Protein AF-A0A1I0EXY7-F1 (afdb_monomer_lite)

Foldseek 3Di:
DDLVVLLLVQLVVVCCVVCDVPRDDVVNSPDDDDADDPRVVVSVVSSCVSCVVVVHDDDDPVRVVVVVVCVVCVVVVVVVVVVVVVPDPDDD

Organism: NCBI:txid568860

Structure (mmCIF, N/CA/C/O backbone):
data_AF-A0A1I0EXY7-F1
#
_entry.id   AF-A0A1I0EXY7-F1
#
loop_
_atom_site.group_PDB
_atom_site.id
_atom_site.type_symbol
_atom_site.label_atom_id
_atom_site.label_alt_id
_atom_site.label_comp_id
_atom_site.label_asym_id
_atom_site.label_entity_id
_atom_site.label_seq_id
_atom_site.pdbx_PDB_ins_code
_atom_site.Cartn_x
_atom_site.Cartn_y
_atom_site.Cartn_z
_atom_site.occupancy
_atom_site.B_iso_or_equiv
_atom_site.auth_seq_id
_atom_site.auth_comp_id
_atom_site.auth_asym_id
_atom_site.auth_atom_id
_atom_site.pdbx_PDB_model_num
ATOM 1 N N . MET A 1 1 ? -1.708 14.989 0.595 1.00 66.56 1 MET A N 1
ATOM 2 C CA . MET A 1 1 ? -0.928 13.900 -0.011 1.00 66.56 1 MET A CA 1
ATOM 3 C C . MET A 1 1 ? -1.776 12.641 0.045 1.00 66.56 1 MET A C 1
ATOM 5 O O . MET A 1 1 ? -2.248 12.311 1.128 1.00 66.56 1 MET A O 1
ATOM 9 N N . THR A 1 2 ? -2.065 12.020 -1.093 1.00 79.00 2 THR A N 1
ATOM 10 C CA . THR A 1 2 ? -2.916 10.825 -1.201 1.00 79.00 2 THR A CA 1
ATOM 11 C C . THR A 1 2 ? -2.099 9.539 -0.990 1.00 79.00 2 THR A C 1
ATOM 13 O O . THR A 1 2 ? -0.871 9.566 -1.100 1.00 79.00 2 THR A O 1
ATOM 16 N N . PRO A 1 3 ? -2.743 8.389 -0.715 1.00 71.25 3 PRO A N 1
ATOM 17 C CA . PRO A 1 3 ? -2.051 7.098 -0.642 1.00 71.25 3 PRO A CA 1
ATOM 18 C C . PRO A 1 3 ? -1.282 6.750 -1.926 1.00 71.25 3 PRO A C 1
ATOM 20 O O . PRO A 1 3 ? -0.179 6.218 -1.861 1.00 71.25 3 PRO A O 1
ATOM 23 N N . ALA A 1 4 ? -1.831 7.100 -3.093 1.00 69.00 4 ALA A N 1
ATOM 24 C CA . ALA A 1 4 ? -1.178 6.881 -4.382 1.00 69.00 4 ALA A CA 1
ATOM 25 C C . ALA A 1 4 ? 0.109 7.714 -4.523 1.00 69.00 4 ALA A C 1
ATOM 27 O O . ALA A 1 4 ? 1.142 7.179 -4.916 1.00 69.00 4 ALA A O 1
ATOM 28 N N . GLU A 1 5 ? 0.073 8.986 -4.114 1.00 74.62 5 GLU A N 1
ATOM 29 C CA . GLU A 1 5 ? 1.243 9.879 -4.123 1.00 74.62 5 GLU A CA 1
ATOM 30 C C . GLU A 1 5 ? 2.357 9.391 -3.176 1.00 74.62 5 GLU A C 1
ATOM 32 O O . GLU A 1 5 ? 3.542 9.575 -3.453 1.00 74.62 5 GLU A O 1
ATOM 37 N N . LEU A 1 6 ? 1.997 8.739 -2.064 1.00 73.88 6 LEU A N 1
ATOM 38 C CA . LEU A 1 6 ? 2.950 8.124 -1.134 1.00 73.88 6 LEU A CA 1
ATOM 39 C C . LEU A 1 6 ? 3.651 6.901 -1.734 1.00 73.88 6 LEU A C 1
ATOM 41 O O . LEU A 1 6 ? 4.873 6.788 -1.627 1.00 73.88 6 LEU A O 1
ATOM 45 N N . ILE A 1 7 ? 2.891 6.017 -2.385 1.00 74.12 7 ILE A N 1
ATOM 46 C CA . ILE A 1 7 ? 3.434 4.849 -3.091 1.00 74.12 7 ILE A CA 1
ATOM 47 C C . ILE A 1 7 ? 4.360 5.304 -4.221 1.00 74.12 7 ILE A C 1
ATOM 49 O O . ILE A 1 7 ? 5.488 4.824 -4.325 1.00 74.12 7 ILE A O 1
ATOM 53 N N . GLU A 1 8 ? 3.905 6.254 -5.041 1.00 78.50 8 GLU A N 1
ATOM 54 C CA . GLU A 1 8 ? 4.681 6.798 -6.156 1.00 78.50 8 GLU A CA 1
ATOM 55 C C . GLU A 1 8 ? 6.009 7.387 -5.667 1.00 78.50 8 GLU A C 1
ATOM 57 O O . GLU A 1 8 ? 7.075 7.061 -6.197 1.00 78.50 8 GLU A O 1
ATOM 62 N N . LYS A 1 9 ? 5.967 8.190 -4.597 1.00 81.00 9 LYS A N 1
ATOM 63 C CA . LYS A 1 9 ? 7.164 8.768 -3.980 1.00 81.00 9 LYS A CA 1
ATOM 64 C C . LYS A 1 9 ? 8.127 7.694 -3.464 1.00 81.00 9 LYS A C 1
ATOM 66 O O . LYS A 1 9 ? 9.330 7.804 -3.701 1.00 81.00 9 LYS A O 1
ATOM 71 N N . ALA A 1 10 ? 7.623 6.670 -2.776 1.00 77.38 10 ALA A N 1
ATOM 72 C CA . ALA A 1 10 ? 8.445 5.596 -2.217 1.00 77.38 10 ALA A CA 1
ATOM 73 C C . ALA A 1 10 ? 9.112 4.741 -3.310 1.00 77.38 10 ALA A C 1
ATOM 75 O O . ALA A 1 10 ? 10.308 4.453 -3.231 1.00 77.38 10 ALA A O 1
ATOM 76 N N . LEU A 1 11 ? 8.370 4.397 -4.367 1.00 76.31 11 LEU A N 1
ATOM 77 C CA . LEU A 1 11 ? 8.897 3.672 -5.525 1.00 76.31 11 LEU A CA 1
ATOM 78 C C . LEU A 1 11 ? 9.951 4.490 -6.276 1.00 76.31 11 LEU A C 1
ATOM 80 O O . LEU A 1 11 ? 11.012 3.962 -6.617 1.00 76.31 11 LEU A O 1
ATOM 84 N N . ARG A 1 12 ? 9.693 5.787 -6.493 1.00 77.50 12 ARG A N 1
ATOM 85 C CA . ARG A 1 12 ? 10.631 6.697 -7.164 1.00 77.50 12 ARG A CA 1
ATOM 86 C C . ARG A 1 12 ? 11.950 6.801 -6.396 1.00 77.50 12 ARG A C 1
ATOM 88 O O . ARG A 1 12 ? 13.018 6.717 -7.005 1.00 77.50 12 ARG A O 1
ATOM 95 N N . GLU A 1 13 ? 11.890 6.932 -5.072 1.00 82.69 13 GLU A N 1
ATOM 96 C CA . GLU A 1 13 ? 13.085 6.975 -4.223 1.00 82.69 13 GLU A CA 1
ATOM 97 C C . GLU A 1 13 ? 13.855 5.648 -4.260 1.00 82.69 13 GLU A C 1
ATOM 99 O O . GLU A 1 13 ? 15.069 5.642 -4.466 1.00 82.69 13 GLU A O 1
ATOM 104 N N . HIS A 1 14 ? 13.165 4.509 -4.153 1.00 75.69 14 HIS A N 1
ATOM 105 C CA . HIS A 1 14 ? 13.819 3.202 -4.214 1.00 75.69 14 HIS A CA 1
ATOM 106 C C . HIS A 1 14 ? 14.532 2.962 -5.551 1.00 75.69 14 HIS A C 1
ATOM 108 O O . HIS A 1 14 ? 15.694 2.552 -5.573 1.00 75.69 14 HIS A O 1
ATOM 114 N N . LEU A 1 15 ? 13.870 3.256 -6.673 1.00 74.44 15 LEU A N 1
ATOM 115 C CA . LEU A 1 15 ? 14.462 3.120 -8.004 1.00 74.44 15 LEU A CA 1
ATOM 116 C C . LEU A 1 15 ? 15.687 4.024 -8.173 1.00 74.44 15 LEU A C 1
ATOM 118 O O . LEU A 1 15 ? 16.708 3.587 -8.709 1.00 74.44 15 LEU A O 1
ATOM 122 N N . ARG A 1 16 ? 15.626 5.255 -7.655 1.00 73.38 16 ARG A N 1
ATOM 123 C CA . ARG A 1 16 ? 16.753 6.196 -7.652 1.00 73.38 16 ARG A CA 1
ATOM 124 C C . ARG A 1 16 ? 17.950 5.668 -6.857 1.00 73.38 16 ARG A C 1
ATOM 126 O O . ARG A 1 16 ? 19.091 5.848 -7.289 1.00 73.38 16 ARG A O 1
ATOM 133 N N . LEU A 1 17 ? 17.706 5.023 -5.715 1.00 75.06 17 LEU A N 1
ATOM 134 C CA . LE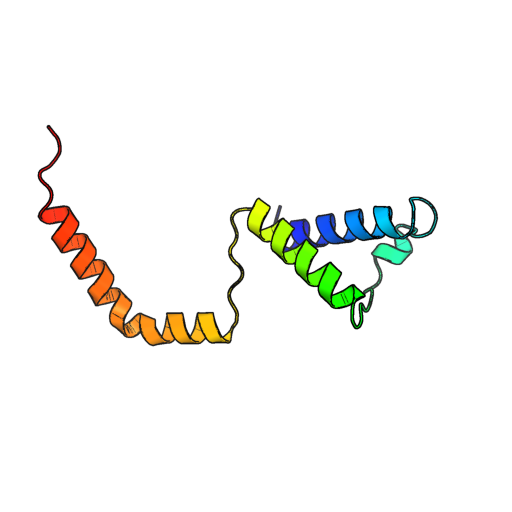U A 1 17 ? 18.749 4.394 -4.899 1.00 75.06 17 LEU A CA 1
ATOM 135 C C . LEU A 1 17 ? 19.361 3.174 -5.601 1.00 75.06 17 LEU A C 1
ATOM 137 O O . LEU A 1 17 ? 20.581 3.021 -5.590 1.00 75.06 17 LEU A O 1
ATOM 141 N N . ARG A 1 18 ? 18.539 2.336 -6.246 1.00 71.50 18 ARG A N 1
ATOM 142 C CA . ARG A 1 18 ? 18.979 1.075 -6.868 1.00 71.50 18 ARG A CA 1
ATOM 143 C C . ARG A 1 18 ? 19.727 1.270 -8.187 1.00 71.50 18 ARG A C 1
ATOM 145 O O . ARG A 1 18 ? 20.741 0.621 -8.416 1.00 71.50 18 ARG A O 1
ATOM 152 N N . LEU A 1 19 ? 19.237 2.162 -9.046 1.00 67.81 19 LEU A N 1
ATOM 153 C CA . LEU A 1 19 ? 19.827 2.440 -10.363 1.00 67.81 19 LEU A CA 1
ATOM 154 C C . LEU A 1 19 ? 20.924 3.518 -10.290 1.00 67.81 19 LEU A C 1
ATOM 156 O O . LEU A 1 19 ? 21.628 3.779 -11.264 1.00 67.81 19 LEU A O 1
ATOM 160 N N . GLY A 1 20 ? 21.110 4.119 -9.112 1.00 61.44 20 GLY A N 1
ATOM 161 C CA . GLY A 1 20 ? 22.037 5.216 -8.883 1.00 61.44 20 GLY A CA 1
ATOM 162 C C . GLY A 1 20 ? 21.513 6.532 -9.461 1.00 61.44 20 GLY A C 1
ATOM 163 O O . GLY A 1 20 ? 20.861 6.575 -10.503 1.00 61.44 20 GLY A O 1
ATOM 164 N N . LYS A 1 21 ? 21.861 7.651 -8.808 1.00 57.59 21 LYS A N 1
ATOM 165 C CA . LYS A 1 21 ? 21.414 9.026 -9.133 1.00 57.59 21 LYS A CA 1
ATOM 166 C C . LYS A 1 21 ? 21.639 9.483 -10.594 1.00 57.59 21 LYS A C 1
ATOM 168 O O . LYS A 1 21 ? 21.236 10.592 -10.925 1.00 57.59 21 LYS A O 1
ATOM 173 N N . ARG A 1 22 ? 22.311 8.690 -11.439 1.00 54.97 22 ARG A N 1
ATOM 174 C CA . ARG A 1 22 ? 22.664 9.008 -12.834 1.00 54.97 22 ARG A CA 1
ATOM 175 C C . ARG A 1 22 ? 21.943 8.174 -13.902 1.00 54.97 22 ARG A C 1
ATOM 177 O O . ARG A 1 22 ? 21.987 8.590 -15.053 1.00 54.97 22 ARG A O 1
ATOM 184 N N . ALA A 1 23 ? 21.312 7.041 -13.574 1.00 54.56 23 ALA A N 1
ATOM 185 C CA . ALA A 1 23 ? 20.757 6.142 -14.600 1.00 54.56 23 ALA A CA 1
ATOM 186 C C . ALA A 1 23 ? 19.266 6.365 -14.909 1.00 54.56 23 ALA A C 1
ATOM 188 O O . ALA A 1 23 ? 18.791 5.934 -15.955 1.00 54.56 23 ALA A O 1
ATOM 189 N N . LEU A 1 24 ? 18.535 7.056 -14.031 1.00 59.81 24 LEU A N 1
ATOM 190 C CA . LEU A 1 24 ? 17.133 7.421 -14.237 1.00 59.81 24 LEU A CA 1
ATOM 191 C C . LEU A 1 24 ? 17.014 8.936 -14.359 1.00 59.81 24 LEU A C 1
ATOM 193 O O . LEU A 1 24 ? 17.223 9.660 -13.386 1.00 59.81 24 LEU A O 1
ATOM 197 N N . THR A 1 25 ? 16.686 9.412 -15.557 1.00 64.56 25 THR A N 1
ATOM 198 C CA . THR A 1 25 ? 16.242 10.795 -15.762 1.00 64.56 25 THR A CA 1
ATOM 199 C C . THR A 1 25 ? 14.774 10.921 -15.354 1.00 64.56 25 THR A C 1
ATOM 201 O O . THR A 1 25 ? 14.034 9.938 -15.404 1.00 64.56 25 THR A O 1
ATOM 204 N N . ASP A 1 26 ? 14.318 12.118 -14.973 1.00 62.88 26 ASP A N 1
ATOM 205 C CA . ASP A 1 26 ? 12.909 12.336 -14.600 1.00 62.88 26 ASP A CA 1
ATOM 206 C C . ASP A 1 26 ? 11.944 11.891 -15.718 1.00 62.88 26 ASP A C 1
ATOM 208 O O . ASP A 1 26 ? 10.920 11.274 -15.447 1.00 62.88 26 ASP A O 1
ATOM 212 N N . ALA A 1 27 ? 12.356 12.030 -16.984 1.00 59.22 27 ALA A N 1
ATOM 213 C CA . ALA A 1 27 ? 11.621 11.548 -18.156 1.00 59.22 27 ALA A CA 1
ATOM 214 C C . ALA A 1 27 ? 11.474 10.011 -18.251 1.00 59.22 27 ALA A C 1
ATOM 216 O O . ALA A 1 27 ? 10.607 9.518 -18.974 1.00 59.22 27 ALA A O 1
ATOM 217 N N . MET A 1 28 ? 12.331 9.238 -17.577 1.00 61.47 28 MET A N 1
ATOM 218 C CA . MET A 1 28 ? 12.211 7.776 -17.482 1.00 61.47 28 MET A CA 1
ATOM 219 C C . MET A 1 28 ? 11.300 7.348 -16.331 1.00 61.47 28 MET A C 1
ATOM 221 O O . MET A 1 28 ? 10.690 6.287 -16.415 1.00 61.47 28 MET A O 1
ATOM 225 N N . LEU A 1 29 ? 11.196 8.170 -15.285 1.00 63.31 29 LEU A N 1
ATOM 226 C CA . LEU A 1 29 ? 10.296 7.947 -14.153 1.00 63.31 29 LEU A CA 1
ATOM 227 C C . LEU A 1 29 ? 8.840 8.309 -14.483 1.00 63.31 29 LEU A C 1
ATOM 229 O O . LEU A 1 29 ? 7.933 7.782 -13.850 1.00 63.31 29 LEU A O 1
ATOM 233 N N . ASP A 1 30 ? 8.621 9.156 -15.490 1.00 63.25 30 ASP A N 1
ATOM 234 C CA . ASP A 1 30 ? 7.282 9.518 -15.975 1.00 63.25 30 ASP A CA 1
ATOM 235 C C . ASP A 1 30 ? 6.691 8.483 -16.953 1.00 63.25 30 ASP A C 1
ATOM 237 O O . ASP A 1 30 ? 5.544 8.602 -17.387 1.00 63.25 30 ASP A O 1
ATOM 241 N N . LYS A 1 31 ? 7.458 7.446 -17.312 1.00 60.97 31 LYS A N 1
ATOM 242 C CA . LYS A 1 31 ? 6.962 6.316 -18.105 1.00 60.97 31 LYS A CA 1
ATOM 243 C C . LYS A 1 31 ? 6.549 5.171 -17.181 1.00 60.97 31 LYS A C 1
ATOM 245 O O . LYS A 1 31 ? 7.243 4.914 -16.201 1.00 60.97 31 LYS A O 1
ATOM 250 N N . PRO A 1 32 ? 5.475 4.429 -17.503 1.00 60.00 32 PRO A N 1
ATOM 251 C CA . PRO A 1 32 ? 5.112 3.240 -16.744 1.00 60.00 32 PRO A CA 1
ATOM 252 C C . PRO A 1 32 ? 6.249 2.212 -16.810 1.00 60.00 32 PRO A C 1
ATOM 254 O O . PRO A 1 32 ? 6.545 1.657 -17.870 1.00 60.00 32 PRO A O 1
ATOM 257 N N . ILE A 1 33 ? 6.904 1.980 -15.670 1.00 65.12 33 ILE A N 1
ATOM 258 C CA . ILE A 1 33 ? 7.951 0.968 -15.526 1.00 65.12 33 ILE A CA 1
ATOM 259 C C . ILE A 1 33 ? 7.260 -0.367 -15.252 1.00 65.12 33 ILE A C 1
ATOM 261 O O . ILE A 1 33 ? 6.680 -0.580 -14.189 1.00 65.12 33 ILE A O 1
ATOM 265 N N . MET A 1 34 ? 7.312 -1.266 -16.231 1.00 64.19 34 MET A N 1
ATOM 266 C CA . MET A 1 34 ? 6.837 -2.639 -16.080 1.00 64.19 34 MET A CA 1
ATOM 267 C C . MET A 1 34 ? 7.850 -3.417 -15.234 1.00 64.19 34 MET A C 1
ATOM 269 O O . MET A 1 34 ? 8.909 -3.798 -15.728 1.00 64.19 34 MET A O 1
ATOM 273 N N . LEU A 1 35 ? 7.538 -3.635 -13.958 1.00 70.69 35 LEU A N 1
ATOM 274 C CA . LEU A 1 35 ? 8.328 -4.498 -13.080 1.00 70.69 35 LEU A CA 1
ATOM 275 C C . LEU A 1 35 ? 7.906 -5.957 -13.289 1.00 70.69 35 LEU A C 1
ATOM 277 O O . LEU A 1 35 ? 6.719 -6.248 -13.438 1.00 70.69 35 LEU A O 1
ATOM 281 N N . SER A 1 36 ? 8.862 -6.887 -13.279 1.00 73.69 36 SER A N 1
ATOM 282 C CA . SER A 1 36 ? 8.571 -8.320 -13.414 1.00 73.69 36 SER A CA 1
ATOM 283 C C . SER A 1 36 ? 9.378 -9.165 -12.429 1.00 73.69 36 SER A C 1
ATOM 285 O O . SER A 1 36 ? 10.437 -8.755 -11.949 1.00 73.69 36 SER A O 1
ATOM 287 N N . GLY A 1 37 ? 8.847 -10.341 -12.084 1.00 83.81 37 GLY A N 1
ATOM 288 C CA . GLY A 1 37 ? 9.487 -11.274 -11.156 1.00 83.81 37 GLY A CA 1
ATOM 289 C C . GLY A 1 37 ? 9.883 -10.612 -9.833 1.00 83.81 37 GLY A C 1
ATOM 290 O O . GLY A 1 37 ? 9.076 -9.941 -9.192 1.00 83.81 37 GLY A O 1
ATOM 291 N N . ARG A 1 38 ? 11.155 -10.763 -9.452 1.00 83.88 38 ARG A N 1
ATOM 292 C CA . ARG A 1 38 ? 11.712 -10.240 -8.194 1.00 83.88 38 ARG A CA 1
ATOM 293 C C . ARG A 1 38 ? 11.594 -8.717 -8.055 1.00 83.88 38 ARG A C 1
ATOM 295 O O . ARG A 1 38 ? 11.505 -8.208 -6.944 1.00 83.88 38 ARG A O 1
ATOM 302 N N . GLU A 1 39 ? 11.613 -7.975 -9.160 1.00 77.88 39 GLU A N 1
ATOM 303 C CA . GLU A 1 39 ? 11.492 -6.513 -9.119 1.00 77.88 39 GLU A CA 1
ATOM 304 C C . GLU A 1 39 ? 10.066 -6.072 -8.793 1.00 77.88 39 GLU A C 1
ATOM 306 O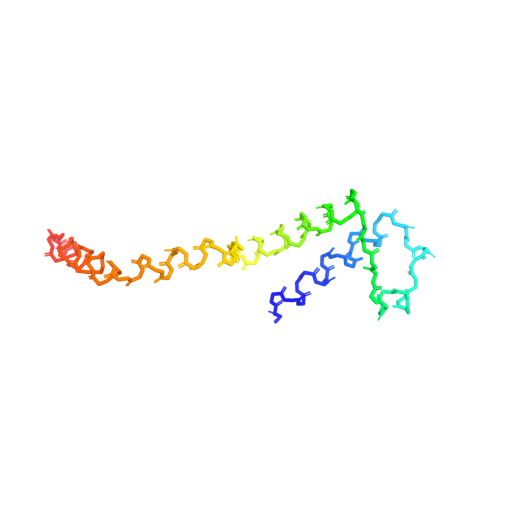 O . GLU A 1 39 ? 9.878 -5.106 -8.057 1.00 77.88 39 GLU A O 1
ATOM 311 N N . ALA A 1 40 ? 9.069 -6.806 -9.294 1.00 76.50 40 ALA A N 1
ATOM 312 C CA . ALA A 1 40 ? 7.670 -6.563 -8.962 1.00 76.50 40 ALA A CA 1
ATOM 313 C C . ALA A 1 40 ? 7.388 -6.876 -7.487 1.00 76.50 40 ALA A C 1
ATOM 315 O O . 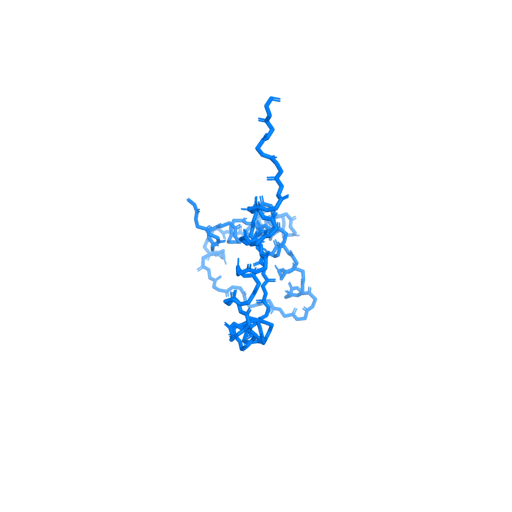ALA A 1 40 ? 6.686 -6.117 -6.826 1.00 76.50 40 ALA A O 1
ATOM 316 N N . GLU A 1 41 ? 7.975 -7.952 -6.961 1.00 81.38 41 GLU A N 1
ATOM 317 C CA . GLU A 1 41 ? 7.857 -8.333 -5.550 1.00 81.38 41 GLU A CA 1
ATOM 318 C C . GLU A 1 41 ? 8.468 -7.276 -4.614 1.00 81.38 41 GLU A C 1
ATOM 320 O O . GLU A 1 41 ? 7.835 -6.847 -3.649 1.00 81.38 41 GLU A O 1
ATOM 325 N N . GLU A 1 42 ? 9.667 -6.786 -4.938 1.00 84.25 42 GLU A N 1
ATOM 326 C CA . GLU A 1 42 ? 10.314 -5.703 -4.189 1.00 84.25 42 GLU A CA 1
ATOM 327 C C . GLU A 1 42 ? 9.490 -4.405 -4.257 1.00 84.25 42 GLU A C 1
ATOM 329 O O . GLU A 1 42 ? 9.262 -3.764 -3.231 1.00 84.25 42 GLU A O 1
ATOM 334 N N . GLY A 1 43 ? 8.994 -4.045 -5.448 1.00 78.62 43 GLY A N 1
ATOM 335 C CA . GLY A 1 43 ? 8.122 -2.884 -5.646 1.00 78.62 43 GLY A CA 1
ATOM 336 C C . GLY A 1 43 ? 6.829 -2.971 -4.834 1.00 78.62 43 GLY A C 1
ATOM 337 O O . GLY A 1 43 ? 6.440 -1.999 -4.184 1.00 78.62 43 GLY A O 1
ATOM 338 N N . ALA A 1 44 ? 6.198 -4.146 -4.808 1.00 79.38 44 ALA A N 1
ATOM 339 C CA . ALA A 1 44 ? 5.017 -4.400 -3.992 1.00 79.38 44 ALA A CA 1
ATOM 340 C C . ALA A 1 44 ? 5.316 -4.225 -2.496 1.00 79.38 44 ALA A C 1
ATOM 342 O O . ALA A 1 44 ? 4.541 -3.577 -1.795 1.00 79.38 44 ALA A O 1
ATOM 343 N N . ARG A 1 45 ? 6.462 -4.722 -2.010 1.00 83.31 45 ARG A N 1
ATOM 344 C CA . ARG A 1 45 ? 6.874 -4.549 -0.609 1.00 83.31 45 ARG A CA 1
ATOM 345 C C . ARG A 1 45 ? 7.055 -3.078 -0.231 1.00 83.31 45 ARG A C 1
ATOM 347 O O . ARG A 1 45 ? 6.506 -2.641 0.770 1.00 83.31 45 ARG A O 1
ATOM 354 N N . ILE A 1 46 ? 7.744 -2.297 -1.063 1.00 83.00 46 ILE A N 1
ATOM 355 C CA . ILE A 1 46 ? 7.944 -0.854 -0.834 1.00 83.00 46 ILE A CA 1
ATOM 356 C C . ILE A 1 46 ? 6.611 -0.105 -0.794 1.00 83.00 46 ILE A C 1
ATOM 358 O O . ILE A 1 46 ? 6.417 0.771 0.048 1.00 83.00 46 ILE A O 1
ATOM 362 N N . ALA A 1 47 ? 5.688 -0.447 -1.695 1.00 78.25 47 ALA A N 1
ATOM 363 C CA . ALA A 1 47 ? 4.356 0.143 -1.708 1.00 78.25 47 ALA A CA 1
ATOM 364 C C . ALA A 1 47 ? 3.585 -0.180 -0.416 1.00 78.25 47 ALA A C 1
ATOM 366 O O . ALA A 1 47 ? 2.975 0.715 0.168 1.00 78.25 47 ALA A O 1
ATOM 367 N N . LEU A 1 48 ? 3.649 -1.430 0.056 1.00 79.94 48 LEU A N 1
ATOM 368 C CA . LEU A 1 48 ? 3.032 -1.852 1.316 1.00 79.94 48 LEU A CA 1
ATOM 369 C C . LEU A 1 48 ? 3.637 -1.125 2.525 1.00 79.94 48 LEU A C 1
ATOM 371 O O . LEU A 1 48 ? 2.886 -0.618 3.357 1.00 79.94 48 LEU A O 1
ATOM 375 N N . ASP A 1 49 ? 4.963 -1.003 2.593 1.00 81.00 49 ASP A N 1
ATOM 376 C CA . ASP A 1 49 ? 5.657 -0.300 3.680 1.00 81.00 49 ASP A CA 1
ATOM 377 C C . ASP A 1 49 ? 5.295 1.194 3.713 1.00 81.00 49 ASP A C 1
ATOM 379 O O . ASP A 1 49 ? 5.048 1.763 4.780 1.00 81.00 49 ASP A O 1
ATOM 383 N N . ALA A 1 50 ? 5.207 1.836 2.543 1.00 75.75 50 ALA A N 1
ATOM 384 C CA . ALA A 1 50 ? 4.803 3.237 2.430 1.00 75.75 50 ALA A CA 1
ATOM 385 C C . ALA A 1 50 ? 3.359 3.463 2.903 1.00 75.75 50 ALA A C 1
ATOM 387 O O . ALA A 1 50 ? 3.071 4.458 3.572 1.00 75.75 50 ALA A O 1
ATOM 388 N N . LEU A 1 51 ? 2.457 2.531 2.585 1.00 77.38 51 LEU A N 1
ATOM 389 C CA . LEU A 1 51 ? 1.070 2.564 3.045 1.00 77.38 51 LEU A CA 1
ATOM 390 C C . LEU A 1 51 ? 0.971 2.336 4.557 1.00 77.38 51 LEU A C 1
ATOM 392 O O . LEU A 1 51 ? 0.286 3.100 5.238 1.00 77.38 51 LEU A O 1
ATOM 396 N N . ALA A 1 52 ? 1.710 1.367 5.099 1.00 77.44 52 ALA A N 1
ATOM 397 C CA . ALA A 1 52 ? 1.758 1.108 6.536 1.00 77.44 52 ALA A CA 1
ATOM 398 C C . ALA A 1 52 ? 2.301 2.318 7.317 1.00 77.44 52 ALA A C 1
ATOM 400 O O . ALA A 1 52 ? 1.710 2.722 8.319 1.00 77.44 52 ALA A O 1
ATOM 401 N N . GLY A 1 53 ? 3.367 2.961 6.823 1.00 74.38 53 GLY A N 1
ATOM 402 C CA . GLY A 1 53 ? 3.910 4.197 7.401 1.00 74.38 53 GLY A CA 1
ATOM 403 C C . GLY A 1 53 ? 2.936 5.381 7.373 1.00 74.38 53 GLY A C 1
ATOM 404 O O . GLY A 1 53 ? 3.062 6.304 8.176 1.00 74.38 53 GLY A O 1
ATOM 405 N N . ALA A 1 54 ? 1.936 5.343 6.491 1.00 75.75 54 ALA A N 1
ATOM 406 C CA . ALA A 1 54 ? 0.848 6.315 6.419 1.00 75.75 54 ALA A CA 1
ATOM 407 C C . ALA A 1 54 ? -0.368 5.953 7.292 1.00 75.75 54 ALA A C 1
ATOM 409 O O . ALA A 1 54 ? -1.375 6.661 7.257 1.00 75.75 54 ALA A O 1
ATOM 410 N N . GLY A 1 55 ? -0.297 4.852 8.050 1.00 75.62 55 GLY A N 1
ATOM 411 C CA . GLY A 1 55 ? -1.402 4.340 8.863 1.00 75.62 55 GLY A CA 1
ATOM 412 C C . GLY A 1 55 ? -2.494 3.632 8.055 1.00 75.62 55 GLY A C 1
ATOM 413 O O . GLY A 1 55 ? -3.615 3.490 8.541 1.00 75.62 55 GLY A O 1
ATOM 414 N N . LEU A 1 56 ? -2.199 3.211 6.821 1.00 74.12 56 LEU A N 1
ATOM 415 C CA . LEU A 1 56 ? -3.145 2.534 5.936 1.00 74.12 56 LEU A CA 1
ATOM 416 C C . LEU A 1 56 ? -2.893 1.028 5.934 1.00 74.12 56 LEU A C 1
ATOM 418 O O . LEU A 1 56 ? -1.754 0.569 5.870 1.00 74.12 56 LEU A O 1
ATOM 422 N N . VAL A 1 57 ? -3.977 0.257 5.956 1.00 75.19 57 VAL A N 1
ATOM 423 C CA . VAL A 1 57 ? -3.938 -1.205 5.878 1.00 75.19 57 VAL A CA 1
ATOM 424 C C . VAL A 1 57 ? -4.378 -1.633 4.485 1.00 75.19 57 VAL A C 1
ATOM 426 O O . VAL A 1 57 ? -5.447 -1.239 4.017 1.00 75.19 57 VAL A O 1
ATOM 429 N N . VAL A 1 58 ? -3.558 -2.447 3.821 1.00 73.19 58 VAL A N 1
ATOM 430 C CA . VAL A 1 58 ? -3.918 -3.068 2.544 1.00 73.19 58 VAL A CA 1
ATOM 431 C C . VAL A 1 58 ? -4.577 -4.406 2.824 1.00 73.19 58 VAL A C 1
ATOM 433 O O . VAL A 1 58 ? -3.989 -5.273 3.462 1.00 73.19 58 VAL A O 1
ATOM 436 N N . VAL A 1 59 ? -5.799 -4.570 2.332 1.00 76.06 59 VAL A N 1
ATOM 437 C CA . VAL A 1 59 ? -6.544 -5.830 2.382 1.00 76.06 59 VAL A CA 1
ATOM 438 C C . VAL A 1 59 ? -6.770 -6.330 0.964 1.00 76.06 59 VAL A C 1
ATOM 440 O O . VAL A 1 59 ? -6.952 -5.529 0.042 1.00 76.06 59 VAL A O 1
ATOM 443 N N . SER A 1 60 ? -6.754 -7.649 0.768 1.00 77.25 60 SER A N 1
ATOM 444 C CA . SER A 1 60 ? -7.079 -8.203 -0.543 1.00 77.25 60 SER A CA 1
ATOM 445 C C . SER A 1 60 ? -8.550 -7.931 -0.875 1.00 77.25 60 SER A C 1
ATOM 447 O O . SER A 1 60 ? -9.397 -7.798 0.008 1.00 77.25 60 SER A O 1
ATOM 449 N N . ALA A 1 61 ? -8.890 -7.857 -2.163 1.00 72.19 61 ALA A N 1
ATOM 450 C CA . ALA A 1 61 ? -10.286 -7.699 -2.574 1.00 72.19 61 ALA A CA 1
ATOM 451 C C . ALA A 1 61 ? -11.160 -8.898 -2.155 1.00 72.19 61 ALA A C 1
ATOM 453 O O . ALA A 1 61 ? -12.384 -8.780 -2.107 1.00 72.19 61 ALA A O 1
ATOM 454 N N . GLU A 1 62 ? -10.555 -10.060 -1.905 1.00 72.75 62 GLU A N 1
ATOM 455 C CA . GLU A 1 62 ? -11.229 -11.246 -1.381 1.00 72.75 62 GLU A CA 1
ATOM 456 C C . GLU A 1 62 ? -11.474 -11.121 0.124 1.00 72.75 62 GLU A C 1
ATOM 458 O O . GLU A 1 62 ? -12.610 -11.296 0.553 1.00 72.75 62 GLU A O 1
ATOM 463 N N . ASP A 1 63 ? -10.477 -10.692 0.900 1.00 74.31 63 ASP A N 1
ATOM 464 C CA . ASP A 1 63 ? -10.624 -10.422 2.336 1.00 74.31 63 ASP A CA 1
ATOM 465 C C . ASP A 1 63 ? -11.610 -9.287 2.591 1.00 74.31 63 ASP A C 1
ATOM 467 O O . ASP A 1 63 ? -12.454 -9.382 3.477 1.00 74.31 63 ASP A O 1
ATOM 471 N N . LEU A 1 64 ? -11.562 -8.232 1.773 1.00 72.44 64 LEU A N 1
ATOM 472 C CA . LEU A 1 64 ? -12.540 -7.153 1.812 1.00 72.44 64 LEU A CA 1
ATOM 473 C C . LEU A 1 64 ? -13.938 -7.686 1.501 1.00 72.44 64 LEU A C 1
ATOM 475 O O . LEU A 1 64 ? -14.889 -7.339 2.193 1.00 72.44 64 LEU A O 1
ATOM 479 N N . ARG A 1 65 ? -14.080 -8.554 0.493 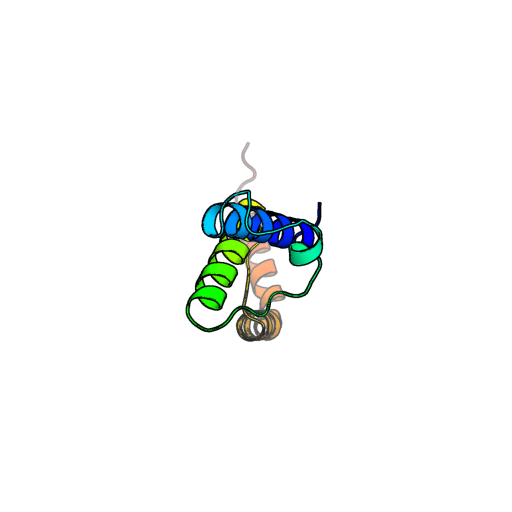1.00 71.56 65 ARG A N 1
ATOM 480 C CA . ARG A 1 65 ? -15.365 -9.193 0.188 1.00 71.56 65 ARG A CA 1
ATOM 481 C C . ARG A 1 65 ? -15.840 -10.072 1.331 1.00 71.56 65 ARG A C 1
ATOM 483 O O . ARG A 1 65 ? -16.999 -9.950 1.692 1.00 71.56 65 ARG A O 1
ATOM 490 N N . ALA A 1 66 ? -14.978 -10.891 1.923 1.00 70.88 66 ALA A N 1
ATOM 491 C CA . ALA A 1 66 ? -15.302 -11.736 3.067 1.00 70.88 66 ALA A CA 1
ATOM 492 C C . ALA A 1 66 ? -15.687 -10.904 4.299 1.00 70.88 66 ALA A C 1
ATOM 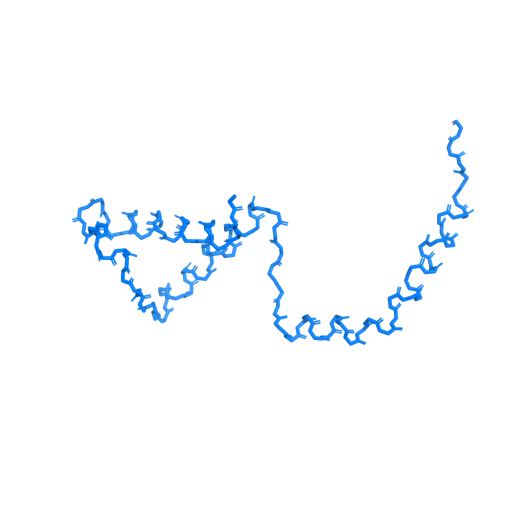494 O O . ALA A 1 66 ? -16.647 -11.242 4.988 1.00 70.88 66 ALA A O 1
ATOM 495 N N . TYR A 1 67 ? -14.994 -9.792 4.546 1.00 65.75 67 TYR A N 1
ATOM 496 C CA . TYR A 1 67 ? -15.307 -8.841 5.609 1.00 65.75 67 TYR A CA 1
ATOM 497 C C . TYR A 1 67 ? -16.655 -8.149 5.372 1.00 65.75 67 TYR A C 1
ATOM 499 O O . TYR A 1 67 ? -17.495 -8.110 6.266 1.00 65.75 67 TYR A O 1
ATOM 507 N N . LEU A 1 68 ? -16.914 -7.678 4.148 1.00 66.31 68 LEU A N 1
ATOM 508 C CA . LEU A 1 68 ? -18.198 -7.088 3.761 1.00 66.31 68 LEU A CA 1
ATOM 509 C C . LEU A 1 68 ? -19.341 -8.113 3.791 1.00 66.31 68 LEU A C 1
ATOM 511 O O . LEU A 1 68 ? -20.449 -7.766 4.191 1.00 66.31 68 LEU A O 1
ATOM 515 N N . TYR A 1 69 ? -19.082 -9.376 3.436 1.00 62.09 69 TYR A N 1
ATOM 516 C CA . TYR A 1 69 ? -20.058 -10.467 3.536 1.00 62.09 69 TYR A CA 1
ATOM 517 C C . TYR A 1 69 ? -20.336 -10.853 4.993 1.00 62.09 69 TYR A C 1
ATOM 519 O O . TYR A 1 69 ? -21.486 -11.095 5.347 1.00 62.09 69 TYR A O 1
ATOM 527 N N . ARG A 1 70 ? -19.317 -10.829 5.866 1.00 58.38 70 ARG A N 1
ATOM 528 C CA . ARG A 1 70 ? -19.501 -10.862 7.330 1.00 58.38 70 ARG A CA 1
ATOM 529 C C . ARG A 1 70 ? -20.177 -9.600 7.864 1.00 58.38 70 ARG A C 1
ATOM 531 O O . ARG A 1 70 ? -20.649 -9.608 8.993 1.00 58.38 70 ARG A O 1
ATOM 538 N N . GLY A 1 71 ? -20.296 -8.542 7.063 1.00 49.50 71 GLY A N 1
ATOM 539 C CA . GLY A 1 71 ? -21.018 -7.312 7.382 1.00 49.50 71 GLY A CA 1
ATOM 540 C C . GLY A 1 71 ? -22.507 -7.508 7.700 1.00 49.50 71 GLY A C 1
ATOM 541 O O . GLY A 1 71 ? -23.123 -6.599 8.255 1.00 49.50 71 GLY A O 1
ATOM 542 N N . SER A 1 72 ? -23.090 -8.692 7.459 1.00 52.97 72 SER A N 1
ATOM 543 C CA . SER A 1 72 ? -24.391 -9.071 8.034 1.00 52.97 72 SER A CA 1
ATOM 544 C C . SER A 1 72 ? -24.363 -9.289 9.559 1.00 52.97 72 SER A C 1
ATOM 546 O O . SER A 1 72 ? -25.416 -9.223 10.188 1.00 52.97 72 SER A O 1
ATOM 548 N N . ASP A 1 73 ? -23.188 -9.482 10.168 1.00 57.31 73 ASP A N 1
ATOM 549 C CA . ASP A 1 73 ? -22.973 -9.574 11.623 1.00 57.31 73 ASP A CA 1
ATOM 550 C C . ASP A 1 73 ? -22.448 -8.264 12.250 1.00 57.31 73 ASP A C 1
ATOM 552 O O . ASP A 1 73 ? -22.398 -8.150 13.475 1.00 57.31 73 ASP A O 1
ATOM 556 N N . LEU A 1 74 ? -22.143 -7.222 11.461 1.00 59.56 74 LEU A N 1
ATOM 557 C CA . LEU A 1 74 ? -21.628 -5.945 11.988 1.00 59.56 74 LEU A CA 1
ATOM 558 C C . LEU A 1 74 ? -22.621 -5.272 12.955 1.00 59.56 74 LEU A C 1
ATOM 560 O O . LEU A 1 74 ? -22.227 -4.665 13.947 1.00 59.56 74 LEU A O 1
ATOM 564 N N . LYS A 1 75 ? -23.932 -5.429 12.710 1.00 63.38 75 LYS A N 1
ATOM 565 C CA . LYS A 1 75 ? -24.980 -4.984 13.647 1.00 63.38 75 LYS A CA 1
ATOM 566 C C . LYS A 1 75 ? -24.863 -5.669 15.009 1.00 63.38 75 LYS A C 1
ATOM 568 O O . LYS A 1 75 ? -25.040 -5.007 16.027 1.00 63.38 75 LYS A O 1
ATOM 573 N N . ARG A 1 76 ? -24.549 -6.968 15.035 1.00 63.25 76 ARG A N 1
ATOM 574 C CA . ARG A 1 76 ? -24.417 -7.740 16.278 1.00 63.25 76 ARG A CA 1
ATOM 575 C C . ARG A 1 76 ? -23.161 -7.369 17.051 1.00 63.25 76 ARG A C 1
ATOM 577 O O . ARG A 1 76 ? -23.229 -7.292 18.274 1.00 63.25 76 ARG A O 1
ATOM 584 N N . GLU A 1 77 ? -22.049 -7.104 16.371 1.00 64.69 77 GLU A N 1
ATOM 585 C CA . GLU A 1 77 ? -20.824 -6.633 17.030 1.00 64.69 77 GLU A CA 1
ATOM 586 C C . GLU A 1 77 ? -20.998 -5.225 17.610 1.00 64.69 77 GLU A C 1
ATOM 588 O O . GLU A 1 77 ? -20.638 -4.991 18.764 1.00 64.69 77 GLU A O 1
ATOM 593 N N . VAL A 1 78 ? -21.651 -4.315 16.878 1.00 69.00 78 VAL A N 1
ATOM 594 C CA . VAL A 1 78 ? -21.992 -2.973 17.383 1.00 69.00 78 VAL A CA 1
ATOM 595 C C . VAL A 1 78 ? -22.953 -3.054 18.576 1.00 69.00 78 VAL A C 1
ATOM 597 O O . VAL A 1 78 ? -22.749 -2.370 19.577 1.00 69.00 78 VAL A O 1
ATOM 600 N N . GLU A 1 79 ? -23.970 -3.920 18.538 1.00 74.00 79 GLU A N 1
ATOM 601 C CA . GLU A 1 79 ? -24.858 -4.164 19.686 1.00 74.00 79 GLU A CA 1
ATOM 602 C C . GLU A 1 79 ? -24.140 -4.809 20.877 1.00 74.00 79 GLU A C 1
ATOM 604 O O . GLU A 1 79 ? -24.464 -4.512 22.029 1.00 74.00 79 GLU A O 1
ATOM 609 N N . ALA A 1 80 ? -23.180 -5.704 20.638 1.00 71.44 80 ALA A N 1
ATOM 610 C CA . ALA A 1 80 ? -22.370 -6.302 21.695 1.00 71.44 80 ALA A CA 1
ATOM 611 C C . ALA A 1 80 ? -21.453 -5.258 22.350 1.00 71.44 80 ALA A C 1
ATOM 613 O O . ALA A 1 80 ? -21.414 -5.173 23.577 1.00 71.44 80 ALA A O 1
ATOM 614 N N . MET A 1 81 ? -20.798 -4.406 21.555 1.00 70.50 81 MET A N 1
ATOM 615 C CA . MET A 1 81 ? -19.983 -3.292 22.052 1.00 70.50 81 MET A CA 1
ATOM 616 C C . MET A 1 81 ? -20.815 -2.254 22.808 1.00 70.50 81 MET A C 1
ATOM 618 O O . MET A 1 81 ? -20.393 -1.799 23.867 1.00 70.50 81 MET A O 1
ATOM 622 N N . ASN A 1 82 ? -22.009 -1.910 22.320 1.00 74.25 82 ASN A N 1
ATOM 623 C CA . ASN A 1 82 ? -22.904 -0.976 23.010 1.00 74.25 82 ASN A CA 1
ATOM 624 C C . ASN A 1 82 ? -23.400 -1.539 24.349 1.00 74.25 82 ASN A C 1
ATOM 626 O O . ASN A 1 82 ? -23.462 -0.802 25.331 1.00 74.25 82 ASN A O 1
ATOM 630 N N . ARG A 1 83 ? -23.695 -2.846 24.420 1.00 73.31 83 ARG A N 1
ATOM 631 C CA . ARG A 1 83 ? -24.034 -3.521 25.684 1.00 73.31 83 ARG A CA 1
ATOM 632 C C . ARG A 1 83 ? -22.863 -3.544 26.661 1.00 73.31 83 ARG A C 1
ATOM 634 O O . ARG A 1 83 ? -23.064 -3.264 27.835 1.00 73.31 83 ARG A O 1
ATOM 641 N N . LEU A 1 84 ? -21.654 -3.832 26.182 1.00 74.44 84 LEU A N 1
ATOM 642 C CA . LEU A 1 84 ? -20.436 -3.778 26.994 1.00 74.44 84 LEU A CA 1
ATOM 643 C C . LEU A 1 84 ? -20.175 -2.366 27.523 1.00 74.44 84 LEU A C 1
ATOM 645 O O . LEU A 1 84 ? -19.926 -2.204 28.710 1.00 74.44 84 LEU A O 1
ATOM 649 N N . ARG A 1 85 ? -20.313 -1.338 26.679 1.00 68.62 85 ARG A N 1
ATOM 650 C CA . ARG A 1 85 ? -20.152 0.065 27.080 1.00 68.62 85 ARG A CA 1
ATOM 651 C C . ARG A 1 85 ? -21.187 0.503 28.118 1.00 68.62 85 ARG A C 1
ATOM 653 O O . ARG A 1 85 ? -20.829 1.230 29.030 1.00 68.62 85 ARG A O 1
ATOM 660 N N . ALA A 1 86 ? -22.434 0.048 28.002 1.00 73.56 86 ALA A N 1
ATOM 661 C CA . ALA A 1 86 ? -23.485 0.328 28.984 1.00 73.56 86 ALA A CA 1
ATOM 662 C C . ALA A 1 86 ? -23.317 -0.449 30.304 1.00 73.56 86 ALA A C 1
ATOM 664 O O . ALA A 1 86 ? -23.886 -0.062 31.320 1.00 73.56 86 ALA A O 1
ATOM 665 N N . ALA A 1 87 ? -22.573 -1.559 30.286 1.00 72.38 87 ALA A N 1
ATOM 666 C CA . ALA A 1 87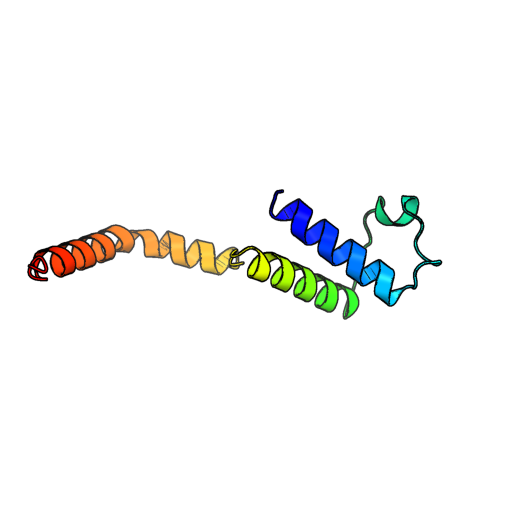 ? -22.297 -2.384 31.460 1.00 72.38 87 ALA A CA 1
ATOM 667 C C . ALA A 1 87 ? -21.025 -1.962 32.214 1.00 72.38 87 ALA A C 1
ATOM 669 O O . ALA A 1 87 ? -20.795 -2.433 33.328 1.00 72.38 87 ALA A O 1
ATOM 670 N N . LEU A 1 88 ? -20.196 -1.102 31.621 1.00 65.06 88 LEU A N 1
ATOM 671 C CA . LEU A 1 88 ? -19.059 -0.502 32.305 1.00 65.06 88 LEU A CA 1
ATOM 672 C C . LEU A 1 88 ? -19.564 0.696 33.127 1.00 65.06 88 LEU A C 1
ATOM 674 O O . LEU A 1 88 ? -20.263 1.544 32.570 1.00 65.06 88 LEU A O 1
ATOM 678 N N . PRO A 1 89 ? -19.263 0.770 34.437 1.00 66.44 89 PRO A N 1
ATOM 679 C CA . PRO A 1 89 ? -19.622 1.931 35.240 1.00 66.44 89 PRO A CA 1
ATOM 680 C C . PRO A 1 89 ? -18.912 3.163 34.677 1.00 66.44 89 PRO A C 1
ATOM 682 O O . PRO A 1 89 ? -17.738 3.083 34.313 1.00 66.44 89 PRO A O 1
ATOM 685 N N . GLU A 1 90 ? -19.626 4.286 34.584 1.00 62.78 90 GLU A N 1
ATOM 686 C CA . GLU A 1 90 ? -19.000 5.561 34.237 1.00 62.78 90 GLU A CA 1
ATOM 687 C C . GLU A 1 90 ? -17.922 5.834 35.289 1.00 62.78 90 GLU A C 1
ATOM 689 O O . GLU A 1 90 ? -18.232 5.906 36.479 1.00 62.78 90 GLU A O 1
ATOM 694 N N . GLU A 1 91 ? -16.653 5.865 34.870 1.00 55.09 91 GLU A N 1
ATOM 695 C CA . GLU A 1 91 ? -15.544 6.195 35.764 1.00 55.09 91 GLU A CA 1
ATOM 696 C C . GLU A 1 91 ? -15.839 7.558 36.403 1.00 55.09 91 GLU A C 1
ATOM 698 O O . GLU A 1 91 ? -15.932 8.574 35.709 1.00 55.09 91 GLU A O 1
ATOM 703 N N . GLY A 1 92 ? -16.062 7.535 37.720 1.00 44.75 92 GLY A N 1
ATOM 704 C CA . GLY A 1 92 ? -16.112 8.708 38.587 1.00 44.75 92 GLY A CA 1
ATOM 705 C C . GLY A 1 92 ? -14.730 9.093 39.085 1.00 44.75 92 GLY A C 1
ATOM 706 O O . GLY A 1 92 ? -13.878 8.184 39.221 1.00 44.75 92 GLY A O 1
#

Sequence (92 aa):
MTPAELIEKALREHLRLRLGKRALTDAMLDKPIMLSGREAEEGARIALDALAGAGLVVVSAEDLRAYLYRGSDLKREVEAMNRLRAALPEEG

pLDDT: mean 70.37, std 8.43, range [44.75, 84.25]

Radius of gyration: 21.26 Å; chains: 1; bounding box: 48×26×57 Å

Secondary structure (DSSP, 8-state):
--HHHHHHHHHHHHHHHHH-TTT--HHHHTS-----THHHHHHHHHHHHHHHHTT-----HHHHHHHHHHTTSHHHHHHHHHHHHHHS----